Protein AF-A0A496X364-F1 (afdb_monomer)

Nearest PDB structures (foldseek):
  2pl2-assembly1_B  TM=8.381E-01  e=5.487E-02  Thermus thermophilus HB27
  7dkh-assembly2_E  TM=8.144E-01  e=4.902E-01  Saccharomyces cerevisiae S288C
  5ulm-assembly2_B  TM=4.169E-01  e=3.292E-01  Homo sapiens
  8era-assembly1_A  TM=5.553E-01  e=2.293E+00  Homo sapiens
  4jeu-assembly1_B  TM=3.654E-01  e=2.663E+00  Rattus norvegicus

Sequence (156 aa):
MYTEPVNKSLLLRYTLVLITGVSALILLSLSWPRLQASLRYLPVDTAISKYWETREADTGQLDALIVRARETIALHDHYRYWGGLSELQILSGQDMARPYWQRRQVLEQAVLSALEVVERAPAQPRAWLRIARTRAFLGYPVADIIPAWKMSILTG

Structure (mmCIF, N/CA/C/O backbone):
data_AF-A0A496X364-F1
#
_entry.id   AF-A0A496X364-F1
#
loop_
_atom_site.group_PDB
_atom_site.id
_atom_site.type_symbol
_atom_site.label_atom_id
_atom_site.label_alt_id
_atom_site.label_comp_id
_atom_site.label_asym_id
_atom_site.label_entity_id
_atom_site.label_seq_id
_atom_site.pdbx_PDB_ins_code
_atom_site.Cartn_x
_atom_site.Cartn_y
_atom_site.Cartn_z
_atom_site.occupancy
_atom_site.B_iso_or_equiv
_atom_site.auth_seq_id
_atom_site.auth_comp_id
_atom_site.auth_asym_id
_atom_site.auth_atom_id
_atom_site.pdbx_PDB_model_num
ATOM 1 N N . MET A 1 1 ? -45.782 -0.247 58.304 1.00 46.09 1 MET A N 1
ATOM 2 C CA . MET A 1 1 ? -45.135 -0.636 57.032 1.00 46.09 1 MET A CA 1
ATOM 3 C C . MET A 1 1 ? -44.125 0.458 56.702 1.00 46.09 1 MET A C 1
ATOM 5 O O . MET A 1 1 ? -44.510 1.486 56.169 1.00 46.09 1 MET A O 1
ATOM 9 N N . TYR A 1 2 ? -42.881 0.325 57.170 1.00 44.06 2 TYR A N 1
ATOM 10 C CA . TYR A 1 2 ? -41.831 1.311 56.896 1.00 44.06 2 TYR A CA 1
ATOM 11 C C . TYR A 1 2 ? -41.246 1.012 55.516 1.00 44.06 2 TYR A C 1
ATOM 13 O O . TYR A 1 2 ? -40.660 -0.045 55.309 1.00 44.06 2 TYR A O 1
ATOM 21 N N . THR A 1 3 ? -41.443 1.917 54.563 1.00 56.56 3 THR A N 1
ATOM 22 C CA . THR A 1 3 ? -40.721 1.905 53.289 1.00 56.56 3 THR A CA 1
ATOM 23 C C . THR A 1 3 ? -39.298 2.377 53.560 1.00 56.56 3 THR A C 1
ATOM 25 O O . THR A 1 3 ? -39.099 3.548 53.891 1.00 56.56 3 THR A O 1
ATOM 28 N N . GLU A 1 4 ? -38.317 1.478 53.475 1.00 60.78 4 GLU A N 1
ATOM 29 C CA . GLU A 1 4 ? -36.910 1.864 53.576 1.00 60.78 4 GLU A CA 1
ATOM 30 C C . GLU A 1 4 ? -36.564 2.919 52.510 1.00 60.78 4 GLU A C 1
ATOM 32 O O . GLU A 1 4 ? -36.975 2.789 51.350 1.00 60.78 4 GLU A O 1
ATOM 37 N N . PRO A 1 5 ? -35.819 3.980 52.868 1.00 64.56 5 PRO A N 1
ATOM 38 C CA . PRO A 1 5 ? -35.399 4.980 51.906 1.00 64.56 5 PRO A CA 1
ATOM 39 C C . PRO A 1 5 ? -34.407 4.342 50.935 1.00 64.56 5 PRO A C 1
ATOM 41 O O . PRO A 1 5 ? -33.289 3.984 51.301 1.00 64.56 5 PRO A O 1
ATOM 44 N N . 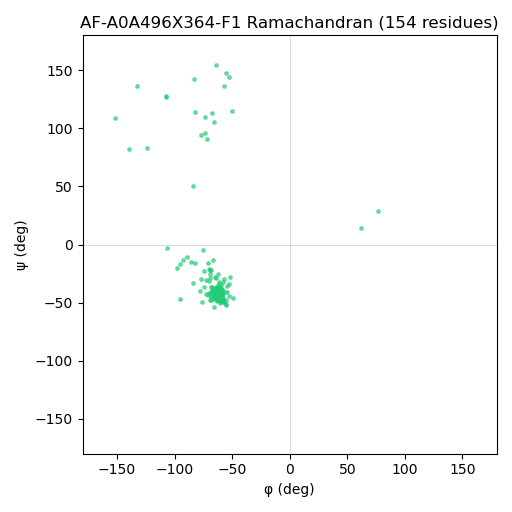VAL A 1 6 ? -34.819 4.223 49.673 1.00 66.81 6 VAL A N 1
ATOM 45 C CA . VAL A 1 6 ? -33.958 3.777 48.576 1.00 66.81 6 VAL A CA 1
ATOM 46 C C . VAL A 1 6 ? -32.666 4.596 48.599 1.00 66.81 6 VAL A C 1
ATOM 48 O O . VAL A 1 6 ? -32.672 5.815 48.404 1.00 66.81 6 VAL A O 1
ATOM 51 N N . ASN A 1 7 ? -31.549 3.921 48.867 1.00 75.12 7 ASN A N 1
ATOM 52 C CA . ASN A 1 7 ? -30.253 4.557 49.037 1.00 75.12 7 ASN A CA 1
ATOM 53 C C . ASN A 1 7 ? -29.739 5.051 47.674 1.00 75.12 7 ASN A C 1
ATOM 55 O O . ASN A 1 7 ? -29.081 4.326 46.925 1.00 75.12 7 ASN A O 1
ATOM 59 N N . LYS A 1 8 ? -30.064 6.307 47.343 1.00 75.31 8 LYS A N 1
ATOM 60 C CA . LYS A 1 8 ? -29.737 6.972 46.068 1.00 75.31 8 LYS A CA 1
ATOM 61 C C . LYS A 1 8 ? -28.248 6.879 45.705 1.00 75.31 8 LYS A C 1
ATOM 63 O O . LYS A 1 8 ? -27.913 6.846 44.525 1.00 75.31 8 LYS A O 1
ATOM 68 N N . SER A 1 9 ? -27.363 6.783 46.703 1.00 76.69 9 SER A N 1
ATOM 69 C CA . SER A 1 9 ? -25.915 6.636 46.501 1.00 76.69 9 SER A CA 1
ATOM 70 C C . SER A 1 9 ? -25.516 5.279 45.905 1.00 76.69 9 SER A C 1
ATOM 72 O O . SER A 1 9 ? -24.616 5.222 45.070 1.00 76.69 9 SER A O 1
ATOM 74 N N . LEU A 1 10 ? -26.203 4.194 46.281 1.00 80.56 10 LEU A N 1
ATOM 75 C CA . LEU A 1 10 ? -25.974 2.859 45.724 1.00 80.56 10 LEU A CA 1
ATOM 76 C C . LEU A 1 10 ? -26.478 2.786 44.283 1.00 80.56 10 LEU A C 1
ATOM 78 O O . LEU A 1 10 ? -25.756 2.303 43.416 1.00 80.56 10 LEU A O 1
ATOM 82 N N . LEU A 1 11 ? -27.663 3.341 44.008 1.00 82.38 11 LEU A N 1
ATOM 83 C CA . LEU A 1 11 ? -28.195 3.427 42.645 1.00 82.38 11 LEU A CA 1
ATOM 84 C C . LEU A 1 11 ? -27.259 4.204 41.710 1.00 82.38 11 LEU A C 1
ATOM 86 O O . LEU A 1 11 ? -26.979 3.722 40.619 1.00 82.38 11 LEU A O 1
ATOM 90 N N . LEU A 1 12 ? -26.716 5.344 42.154 1.00 87.75 12 LEU A N 1
ATOM 91 C CA . LEU A 1 12 ? -25.736 6.129 41.389 1.00 87.75 12 LEU A CA 1
ATOM 92 C C . LEU A 1 12 ? -24.440 5.358 41.089 1.00 87.75 12 LEU A C 1
ATOM 94 O O . LEU A 1 12 ? -23.867 5.501 40.012 1.00 87.75 12 LEU A O 1
ATOM 98 N N . ARG A 1 13 ? -23.962 4.528 42.024 1.00 87.12 13 ARG A N 1
ATOM 99 C CA . ARG A 1 13 ? -22.773 3.688 41.802 1.00 87.12 13 ARG A CA 1
ATOM 100 C C . ARG A 1 13 ? -23.0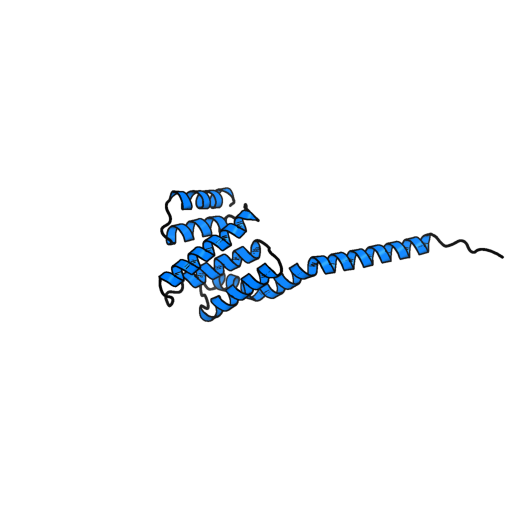48 2.602 40.768 1.00 87.12 13 ARG A C 1
ATOM 102 O O . ARG A 1 13 ? -22.239 2.413 39.865 1.00 87.12 13 ARG A O 1
ATOM 109 N N . TYR A 1 14 ? -24.189 1.922 40.868 1.00 91.44 14 TYR A N 1
ATOM 110 C CA . TYR A 1 14 ? -24.566 0.888 39.905 1.00 91.44 14 TYR A CA 1
ATOM 111 C C . TYR A 1 14 ? -24.810 1.458 38.507 1.00 91.44 14 TYR A C 1
ATOM 113 O O . TYR A 1 14 ? -24.355 0.862 37.534 1.00 91.44 14 TYR A O 1
ATOM 121 N N . THR A 1 15 ? -25.456 2.623 38.385 1.00 91.50 15 THR A N 1
ATOM 122 C CA . THR A 1 15 ? -25.631 3.276 37.081 1.00 91.50 15 THR A CA 1
ATOM 123 C C . THR A 1 15 ? -24.295 3.701 36.479 1.00 91.50 15 THR A C 1
ATOM 125 O O . THR A 1 15 ? -24.085 3.490 35.289 1.00 91.50 15 THR A O 1
ATOM 128 N N . LEU A 1 16 ? -23.357 4.222 37.277 1.00 93.69 16 LEU A N 1
ATOM 129 C CA . LEU A 1 16 ? -22.027 4.596 36.790 1.00 93.69 16 LEU A CA 1
ATOM 130 C C . LEU A 1 16 ? -21.215 3.380 36.325 1.00 93.69 16 LEU A C 1
ATOM 132 O O . LEU A 1 16 ? -20.615 3.421 35.250 1.00 93.69 16 LEU A O 1
ATOM 136 N N . VAL A 1 17 ? -21.235 2.277 37.080 1.00 95.62 17 VAL A N 1
ATOM 137 C CA . VAL A 1 17 ? -20.603 1.013 36.666 1.00 95.62 17 VAL A CA 1
ATOM 138 C C . VAL A 1 17 ? -21.234 0.487 35.377 1.00 95.62 17 VAL A C 1
ATOM 140 O O . VAL A 1 17 ? -20.508 0.112 34.459 1.00 95.62 17 VAL A O 1
ATOM 143 N N . LEU A 1 18 ? -22.566 0.521 35.266 1.00 95.81 18 LEU A N 1
ATOM 144 C CA . LEU A 1 18 ? -23.283 0.097 34.063 1.00 95.81 18 LEU A CA 1
ATOM 145 C C . LEU A 1 18 ? -22.889 0.945 32.846 1.00 95.81 18 LEU A C 1
ATOM 147 O O . LEU A 1 18 ? -22.522 0.392 31.814 1.00 95.81 18 LEU A O 1
ATOM 151 N N . ILE A 1 19 ? -22.914 2.275 32.970 1.00 96.25 19 ILE A N 1
ATOM 152 C CA . ILE A 1 19 ? -22.531 3.203 31.894 1.00 96.25 19 ILE A CA 1
ATOM 153 C C . ILE A 1 19 ? -21.085 2.952 31.465 1.00 96.25 19 ILE A C 1
ATOM 155 O O . ILE A 1 19 ? -20.795 2.916 30.269 1.00 96.25 19 ILE A O 1
ATOM 159 N N . THR A 1 20 ? -20.184 2.736 32.424 1.00 96.69 20 THR A N 1
ATOM 160 C CA . THR A 1 20 ? -18.769 2.463 32.144 1.00 96.69 20 THR A CA 1
ATOM 161 C C . THR A 1 20 ? -18.601 1.130 31.415 1.00 96.69 20 THR A C 1
ATOM 163 O O . THR A 1 20 ? -17.901 1.069 30.407 1.00 96.69 20 THR A O 1
ATOM 166 N N . GLY A 1 21 ? -19.285 0.075 31.869 1.00 97.31 21 GLY A N 1
ATOM 167 C CA . GLY A 1 21 ? -19.255 -1.243 31.234 1.00 97.31 21 GLY A CA 1
ATOM 168 C C . GLY A 1 21 ? -19.823 -1.232 29.814 1.00 97.31 21 GLY A C 1
ATOM 169 O O . GLY A 1 21 ? -19.197 -1.757 28.895 1.00 97.31 21 GLY A O 1
ATOM 170 N N . VAL A 1 22 ? -20.966 -0.573 29.609 1.00 97.25 22 VAL A N 1
ATOM 171 C CA . VAL A 1 22 ? -21.584 -0.426 28.281 1.00 97.25 22 VAL A CA 1
ATOM 172 C C . VAL A 1 22 ? -20.683 0.387 27.351 1.00 97.25 22 VAL A C 1
ATOM 174 O O . VAL A 1 22 ? -20.440 -0.030 26.220 1.00 97.25 22 VAL A O 1
ATOM 177 N N . SER A 1 23 ? -20.124 1.501 27.829 1.00 96.50 23 SER A N 1
ATOM 178 C CA . SER A 1 23 ? -19.197 2.320 27.036 1.00 96.50 23 SER A CA 1
ATOM 179 C C . SER A 1 23 ? -17.946 1.533 26.640 1.00 96.50 23 SER A C 1
ATOM 181 O O . SER A 1 23 ? -17.525 1.594 25.487 1.00 96.50 23 SER A O 1
ATOM 183 N N . ALA A 1 24 ? -17.379 0.743 27.557 1.00 96.06 24 ALA A N 1
ATOM 184 C CA . ALA A 1 24 ? -16.221 -0.103 27.275 1.00 96.06 24 ALA A CA 1
ATOM 185 C C . ALA A 1 24 ? -16.526 -1.165 26.206 1.00 96.06 24 ALA A C 1
ATOM 187 O O . ALA A 1 24 ? -15.739 -1.341 25.277 1.00 96.06 24 ALA A O 1
ATOM 188 N N . LEU A 1 25 ? -17.681 -1.833 26.293 1.00 96.69 25 LEU A N 1
ATOM 189 C CA . LEU A 1 25 ? -18.118 -2.812 25.293 1.00 96.69 25 LEU A CA 1
ATOM 190 C C . LEU A 1 25 ? -18.302 -2.184 23.908 1.00 96.69 25 LEU A C 1
ATOM 192 O O . LEU A 1 25 ? -17.853 -2.755 22.913 1.00 96.69 25 LEU A O 1
ATOM 196 N N . ILE A 1 26 ? -18.904 -0.994 23.841 1.00 96.56 26 ILE A N 1
ATOM 197 C CA . ILE A 1 26 ? -19.072 -0.255 22.585 1.00 96.56 26 ILE A CA 1
ATOM 198 C C . ILE A 1 26 ? -17.704 0.091 21.987 1.00 96.56 26 ILE A C 1
ATOM 200 O O . ILE A 1 26 ? -17.460 -0.181 20.813 1.00 96.56 26 ILE A O 1
ATOM 204 N N . LEU A 1 27 ? -16.780 0.633 22.785 1.00 96.25 27 LEU A N 1
ATOM 205 C C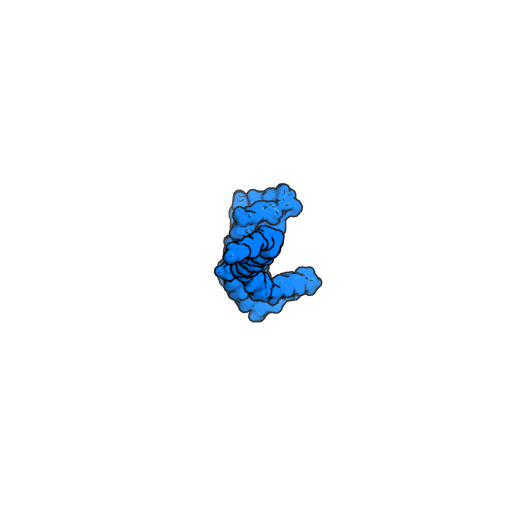A . LEU A 1 27 ? -15.437 0.992 22.317 1.00 96.25 27 LEU A CA 1
ATOM 206 C C . LEU A 1 27 ? -14.637 -0.229 21.838 1.00 96.25 27 LEU A C 1
ATOM 208 O O . LEU A 1 27 ? -13.956 -0.156 20.812 1.00 96.25 27 LEU A O 1
ATOM 212 N N . LEU A 1 28 ? -14.731 -1.361 22.537 1.00 95.19 28 LEU A N 1
ATOM 213 C CA . LEU A 1 28 ? -14.098 -2.614 22.116 1.00 95.19 28 LEU A CA 1
ATOM 214 C C . LEU A 1 28 ? -14.677 -3.118 20.793 1.00 95.19 28 LEU A C 1
ATOM 216 O O . LEU A 1 28 ? -13.923 -3.466 19.889 1.00 95.19 28 LEU A O 1
ATOM 220 N N . SER A 1 29 ? -16.002 -3.092 20.645 1.00 94.12 29 SER A N 1
ATOM 221 C CA . SER A 1 29 ? -16.663 -3.505 19.405 1.00 94.12 29 SER A CA 1
ATOM 222 C C . SER A 1 29 ? -16.273 -2.613 18.220 1.00 94.12 29 SER A C 1
ATOM 224 O O . SER A 1 29 ? -15.935 -3.125 17.154 1.00 94.12 29 SER A O 1
ATOM 226 N N . LEU A 1 30 ? -16.223 -1.291 18.417 1.00 94.19 30 LEU A N 1
ATOM 227 C CA . LEU A 1 30 ? -15.844 -0.333 17.372 1.00 94.19 30 LEU A CA 1
ATOM 228 C C . LEU A 1 30 ? -14.355 -0.399 17.001 1.00 94.19 30 LEU A C 1
ATOM 230 O O . LEU A 1 30 ? -13.992 -0.140 15.855 1.00 94.19 30 LEU A O 1
ATOM 234 N N . SER A 1 31 ? -13.478 -0.740 17.949 1.00 94.56 31 SER A N 1
ATOM 235 C CA . SER A 1 31 ? -12.032 -0.841 17.704 1.00 94.56 31 SER A CA 1
ATOM 236 C C . SER A 1 31 ? -11.591 -2.202 17.157 1.00 94.56 31 SER A C 1
ATOM 238 O O . SER A 1 31 ? -10.489 -2.308 16.611 1.00 94.56 31 SER A O 1
ATOM 240 N N . TRP A 1 32 ? -12.446 -3.226 17.242 1.00 93.88 32 TRP A N 1
ATOM 241 C CA . TRP A 1 32 ? -12.126 -4.589 16.823 1.00 93.88 32 TRP A CA 1
ATOM 242 C C . TRP A 1 32 ? -11.644 -4.713 15.364 1.00 93.88 32 TRP A C 1
ATOM 244 O O . TRP A 1 32 ? -10.582 -5.309 15.158 1.00 93.88 32 TRP A O 1
ATOM 254 N N . PRO A 1 33 ? -12.306 -4.111 14.349 1.00 93.25 33 PRO A N 1
ATOM 255 C CA . PRO A 1 33 ? -11.843 -4.209 12.960 1.00 93.25 33 PRO A CA 1
ATOM 256 C C . PRO A 1 33 ? -10.440 -3.622 12.764 1.00 93.25 33 PRO A C 1
ATOM 258 O O . PRO A 1 33 ? -9.603 -4.197 12.068 1.00 93.25 33 PRO A O 1
ATOM 261 N N . ARG A 1 34 ? -10.144 -2.506 13.444 1.00 93.50 34 ARG A N 1
ATOM 262 C CA . ARG A 1 34 ? -8.829 -1.854 13.403 1.00 93.50 34 ARG A CA 1
ATOM 263 C C . ARG A 1 34 ? -7.749 -2.721 14.052 1.00 93.50 34 ARG A C 1
ATOM 265 O O . ARG A 1 34 ? -6.641 -2.807 13.522 1.00 93.50 34 ARG A O 1
ATOM 272 N N . LEU A 1 35 ? -8.061 -3.374 15.173 1.00 94.62 35 LEU A N 1
ATOM 273 C CA . LEU A 1 35 ? -7.142 -4.304 15.831 1.00 94.62 35 LEU A CA 1
ATOM 274 C C . LEU A 1 35 ? -6.839 -5.503 14.925 1.00 94.62 35 LEU A C 1
ATOM 276 O O . LEU A 1 35 ? -5.673 -5.829 14.702 1.00 94.62 35 LEU A O 1
ATOM 280 N N . GLN A 1 36 ? -7.877 -6.119 14.357 1.00 95.88 36 GLN A N 1
ATOM 281 C CA . GLN A 1 36 ? -7.738 -7.261 13.455 1.00 95.88 36 GLN A CA 1
ATOM 282 C C . GLN A 1 36 ? -6.902 -6.906 12.218 1.00 95.88 36 GLN A C 1
ATOM 284 O O . GLN A 1 36 ? -5.989 -7.651 11.856 1.00 95.88 36 GLN A O 1
ATOM 289 N N . ALA A 1 37 ? -7.169 -5.751 11.601 1.00 95.81 37 ALA A N 1
ATOM 290 C CA . ALA A 1 37 ? -6.391 -5.245 10.477 1.00 95.81 37 ALA A CA 1
ATOM 291 C C . ALA A 1 37 ? -4.917 -5.039 10.860 1.00 95.81 37 ALA A C 1
ATOM 293 O O . ALA A 1 37 ? -4.026 -5.516 10.158 1.00 95.81 37 ALA A O 1
ATOM 294 N N . SER A 1 38 ? -4.643 -4.412 12.010 1.00 94.62 38 SER A N 1
ATOM 295 C CA . SER A 1 38 ? -3.274 -4.201 12.490 1.00 94.62 38 SER A CA 1
ATOM 296 C C . SER A 1 38 ? -2.516 -5.512 12.695 1.00 94.62 38 SER A C 1
ATOM 298 O O . SER A 1 38 ? -1.364 -5.606 12.285 1.00 94.62 38 SER A O 1
ATOM 300 N N . LEU A 1 39 ? -3.149 -6.529 13.288 1.00 96.38 39 LEU A N 1
ATOM 301 C CA . LEU A 1 39 ? -2.525 -7.839 13.496 1.00 96.38 39 LEU A CA 1
ATOM 302 C C . LEU A 1 39 ? -2.243 -8.552 12.170 1.00 96.38 39 LEU A C 1
ATOM 304 O O . LEU A 1 39 ? -1.154 -9.089 11.976 1.00 96.38 39 LEU A O 1
ATOM 308 N N . ARG A 1 40 ? -3.193 -8.513 11.227 1.00 95.88 40 ARG A N 1
ATOM 309 C CA . ARG A 1 40 ? -3.021 -9.108 9.892 1.00 95.88 40 ARG A CA 1
ATOM 310 C C . AR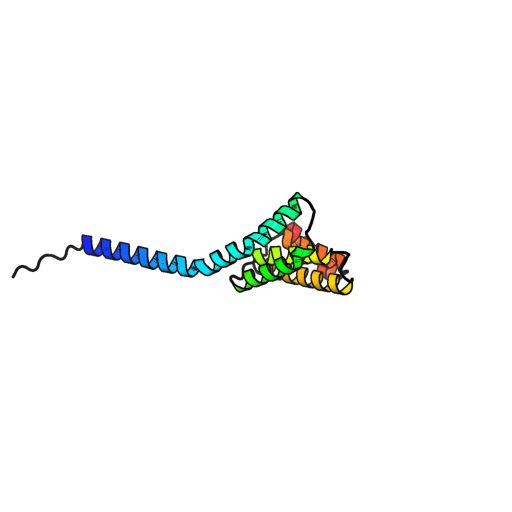G A 1 40 ? -1.924 -8.411 9.085 1.00 95.88 40 ARG A C 1
ATOM 312 O O . ARG A 1 40 ? -1.290 -9.047 8.250 1.00 95.88 40 ARG A O 1
ATOM 319 N N . TYR A 1 41 ? -1.686 -7.128 9.345 1.00 97.12 41 TYR A N 1
ATOM 320 C CA . TYR A 1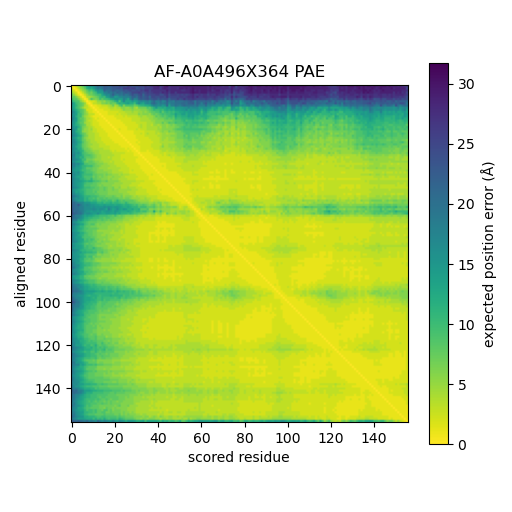 41 ? -0.691 -6.323 8.643 1.00 97.12 41 TYR A CA 1
ATOM 321 C C . TYR A 1 41 ? 0.743 -6.480 9.170 1.00 97.12 41 TYR A C 1
ATOM 323 O O . TYR A 1 41 ? 1.680 -6.137 8.454 1.00 97.12 41 TYR A O 1
ATOM 331 N N . LEU A 1 42 ? 0.942 -7.039 10.370 1.00 96.56 42 LEU A N 1
ATOM 332 C CA . LEU A 1 42 ? 2.274 -7.182 10.979 1.00 96.56 42 LEU A CA 1
ATOM 333 C C . LEU A 1 42 ? 3.332 -7.800 10.044 1.00 96.56 42 LEU A C 1
ATOM 335 O O . LEU A 1 42 ? 4.408 -7.218 9.935 1.00 96.56 42 LEU A O 1
ATOM 339 N N . PRO A 1 43 ? 3.062 -8.899 9.304 1.00 96.50 43 PRO A N 1
ATOM 340 C CA . PRO A 1 43 ? 4.056 -9.466 8.392 1.00 96.50 43 PRO A CA 1
ATOM 341 C C . PRO A 1 43 ? 4.477 -8.502 7.275 1.00 96.50 43 PRO A C 1
ATOM 343 O O . PRO A 1 43 ? 5.625 -8.534 6.841 1.00 96.50 43 PRO A O 1
ATOM 346 N N . VAL A 1 44 ? 3.561 -7.638 6.818 1.00 96.88 44 VAL A N 1
ATOM 347 C CA . VAL A 1 44 ? 3.844 -6.618 5.799 1.00 96.88 44 VAL A CA 1
ATOM 348 C C . VAL A 1 44 ? 4.761 -5.541 6.369 1.00 96.88 44 VAL A C 1
ATOM 350 O O . VAL A 1 44 ? 5.777 -5.230 5.752 1.00 96.88 44 VAL A O 1
ATOM 353 N N . ASP A 1 45 ? 4.451 -5.019 7.560 1.00 95.69 45 ASP A N 1
ATOM 354 C CA . ASP A 1 45 ? 5.311 -4.047 8.248 1.00 95.69 45 ASP A CA 1
ATOM 355 C C . ASP A 1 45 ? 6.720 -4.615 8.478 1.00 95.69 45 ASP A C 1
ATOM 357 O O . ASP A 1 45 ? 7.712 -3.947 8.187 1.00 95.69 45 ASP A O 1
ATOM 361 N N . THR A 1 46 ? 6.823 -5.862 8.956 1.00 95.56 46 THR A N 1
ATOM 362 C CA . THR A 1 46 ? 8.115 -6.520 9.194 1.00 95.56 46 THR A CA 1
ATOM 363 C C . THR A 1 46 ? 8.913 -6.684 7.903 1.00 95.56 46 THR A C 1
ATOM 365 O O . THR A 1 46 ? 10.107 -6.390 7.888 1.00 95.56 46 THR A O 1
ATOM 368 N N . ALA A 1 47 ? 8.273 -7.113 6.812 1.00 95.62 47 ALA A N 1
ATOM 369 C CA . ALA A 1 47 ? 8.940 -7.276 5.524 1.00 95.62 47 ALA A CA 1
ATOM 370 C C . ALA A 1 47 ? 9.445 -5.939 4.958 1.00 95.62 47 ALA A C 1
ATOM 372 O O . ALA A 1 47 ? 10.582 -5.863 4.494 1.00 95.62 47 ALA A O 1
ATOM 373 N N . ILE A 1 48 ? 8.635 -4.878 5.043 1.00 95.81 48 ILE A N 1
ATOM 374 C CA . ILE A 1 48 ? 9.034 -3.536 4.601 1.00 95.81 48 ILE A CA 1
ATOM 375 C C . ILE A 1 48 ? 10.184 -3.006 5.467 1.00 95.81 48 ILE A C 1
ATOM 377 O O . ILE A 1 48 ? 11.170 -2.523 4.916 1.00 95.81 48 ILE A O 1
ATOM 381 N N . SER A 1 49 ? 10.106 -3.129 6.800 1.00 95.25 49 SER A N 1
ATOM 382 C CA . SER A 1 49 ? 11.191 -2.702 7.704 1.00 95.25 49 SER A CA 1
ATOM 383 C C . SER A 1 49 ? 12.498 -3.409 7.366 1.00 95.25 49 SER A C 1
ATOM 385 O O . SER A 1 49 ? 13.512 -2.754 7.131 1.00 95.25 49 SER A O 1
ATOM 387 N N . LYS A 1 50 ? 12.449 -4.741 7.232 1.00 95.38 50 LYS A N 1
ATOM 388 C CA . LYS A 1 50 ? 13.613 -5.554 6.876 1.00 95.38 50 LYS A CA 1
ATOM 389 C C . LYS A 1 50 ? 14.209 -5.126 5.537 1.00 95.38 50 LYS A C 1
ATOM 391 O O . LYS A 1 50 ? 15.420 -4.981 5.444 1.00 95.38 50 LYS A O 1
ATOM 396 N N . TYR A 1 51 ? 13.382 -4.855 4.526 1.00 94.56 51 TYR A N 1
ATOM 397 C CA . TYR A 1 51 ? 13.866 -4.337 3.246 1.00 94.56 51 TYR A CA 1
ATOM 398 C C . TYR A 1 51 ? 14.608 -2.998 3.395 1.00 94.56 51 TYR A C 1
ATOM 400 O O . TYR A 1 51 ? 15.636 -2.791 2.754 1.00 94.56 51 TYR A O 1
ATOM 408 N N . TRP A 1 52 ? 14.132 -2.072 4.231 1.00 93.12 52 TRP A N 1
ATOM 409 C CA . TRP A 1 52 ? 14.837 -0.801 4.440 1.00 93.12 52 TRP A CA 1
ATOM 410 C C . TRP A 1 52 ? 16.160 -0.961 5.188 1.00 93.12 52 TRP A C 1
ATOM 412 O O . TRP A 1 52 ? 17.076 -0.171 4.949 1.00 93.12 52 TRP A O 1
ATOM 422 N N . GLU A 1 53 ? 16.267 -1.979 6.038 1.00 95.88 53 GLU A N 1
ATOM 423 C CA . GLU A 1 53 ? 17.488 -2.333 6.762 1.00 95.88 53 GLU A CA 1
ATOM 424 C C . GLU A 1 53 ? 18.510 -3.033 5.858 1.00 95.88 53 GLU A C 1
ATOM 426 O O . GLU A 1 53 ? 19.672 -2.632 5.821 1.00 95.88 53 GLU A O 1
ATOM 431 N N . THR A 1 54 ? 18.091 -4.053 5.105 1.00 95.12 54 THR A N 1
ATOM 432 C CA . THR A 1 54 ? 19.007 -4.925 4.351 1.00 95.12 54 THR A CA 1
ATOM 433 C C . THR A 1 54 ? 19.141 -4.556 2.880 1.00 95.12 54 THR A C 1
ATOM 435 O O . THR A 1 54 ? 20.111 -4.947 2.243 1.00 95.12 54 THR A O 1
ATOM 438 N N . ARG A 1 55 ? 18.180 -3.811 2.321 1.00 92.19 55 ARG A N 1
ATOM 439 C CA . ARG A 1 55 ? 18.012 -3.573 0.871 1.00 92.19 55 ARG A CA 1
ATOM 440 C C . ARG A 1 55 ? 17.746 -4.828 0.049 1.00 92.19 55 ARG A C 1
ATOM 442 O O . ARG A 1 55 ? 17.772 -4.771 -1.178 1.00 92.19 55 ARG A O 1
ATOM 449 N N . GLU A 1 56 ? 17.407 -5.925 0.713 1.00 89.25 56 GLU A N 1
ATOM 450 C CA . GLU A 1 56 ? 17.088 -7.200 0.085 1.00 89.25 56 GLU A CA 1
ATOM 451 C C . GLU A 1 56 ? 15.585 -7.458 0.184 1.00 89.25 56 GLU A C 1
ATOM 453 O O . GLU A 1 56 ? 14.995 -7.387 1.264 1.00 89.25 56 GLU A O 1
ATOM 458 N N . ALA A 1 57 ? 14.957 -7.751 -0.954 1.00 85.25 57 ALA A N 1
ATOM 459 C CA . ALA A 1 57 ? 13.559 -8.155 -1.018 1.00 85.25 57 ALA A CA 1
ATOM 460 C C . ALA A 1 57 ? 13.479 -9.651 -1.339 1.00 85.25 57 ALA A C 1
ATOM 462 O O . ALA A 1 57 ? 14.038 -10.100 -2.338 1.00 85.25 57 ALA A O 1
ATOM 463 N N . ASP A 1 58 ? 12.752 -10.413 -0.519 1.00 88.12 58 ASP A N 1
ATOM 464 C CA . ASP A 1 58 ? 12.392 -11.792 -0.854 1.00 88.12 58 ASP A CA 1
ATOM 465 C C . ASP A 1 58 ? 11.244 -11.772 -1.869 1.00 88.12 58 ASP A C 1
ATOM 467 O O . ASP A 1 58 ? 10.065 -11.657 -1.514 1.00 88.12 58 ASP A O 1
ATOM 471 N N . THR A 1 59 ? 11.599 -11.844 -3.152 1.00 84.38 59 THR A N 1
ATOM 472 C CA . THR A 1 59 ? 10.645 -11.756 -4.262 1.00 84.38 59 THR A CA 1
ATOM 473 C C . THR A 1 59 ? 9.627 -12.896 -4.262 1.00 84.38 59 THR A C 1
ATOM 475 O O . THR A 1 59 ? 8.502 -12.689 -4.721 1.00 84.38 59 THR A O 1
ATOM 478 N N . GLY A 1 60 ? 9.960 -14.053 -3.676 1.00 87.06 60 GLY A N 1
ATOM 479 C CA . GLY A 1 60 ? 9.050 -15.192 -3.543 1.00 87.06 60 GLY A CA 1
ATOM 480 C C . GLY A 1 60 ? 7.897 -14.935 -2.570 1.00 87.06 60 GLY A C 1
ATOM 481 O O . GLY A 1 60 ? 6.823 -15.517 -2.715 1.00 87.06 60 GLY A O 1
ATOM 482 N N . GLN A 1 61 ? 8.079 -14.028 -1.605 1.00 93.00 61 GLN A N 1
ATOM 483 C CA . GLN A 1 61 ? 7.055 -13.686 -0.611 1.00 93.00 61 GLN A CA 1
ATOM 484 C C . GLN A 1 61 ? 6.223 -12.452 -0.985 1.00 93.00 61 GLN A C 1
ATOM 486 O O . GLN A 1 61 ? 5.145 -12.249 -0.418 1.00 93.00 61 GLN A O 1
ATOM 491 N N . LEU A 1 62 ? 6.682 -11.626 -1.934 1.00 94.31 62 LEU A N 1
ATOM 492 C CA . LEU A 1 62 ? 6.050 -10.339 -2.249 1.00 94.31 62 LEU A CA 1
ATOM 493 C C . LEU A 1 62 ? 4.586 -10.471 -2.677 1.00 94.31 62 LEU A C 1
ATOM 495 O O . LEU A 1 62 ? 3.754 -9.695 -2.211 1.00 94.31 62 LEU A O 1
ATOM 499 N N . ASP A 1 63 ? 4.239 -11.457 -3.506 1.00 94.06 63 ASP A N 1
ATOM 500 C CA . ASP A 1 63 ? 2.853 -11.617 -3.967 1.00 94.06 63 ASP A CA 1
ATOM 501 C C . ASP A 1 63 ? 1.909 -11.977 -2.806 1.00 94.06 63 ASP A C 1
ATOM 503 O O . ASP A 1 63 ? 0.814 -11.420 -2.695 1.00 94.06 63 ASP A O 1
ATOM 507 N N . ALA A 1 64 ? 2.354 -12.833 -1.881 1.00 96.25 64 ALA A N 1
ATOM 508 C CA . ALA A 1 64 ? 1.588 -13.177 -0.684 1.00 96.25 64 ALA A CA 1
ATOM 509 C C . ALA A 1 64 ? 1.407 -11.965 0.248 1.00 96.25 64 ALA A C 1
ATOM 511 O O . ALA A 1 64 ? 0.328 -11.761 0.810 1.00 96.25 64 ALA A O 1
ATOM 512 N N . LEU A 1 65 ? 2.439 -11.127 0.386 1.00 97.38 65 LEU A N 1
ATOM 513 C CA . LEU A 1 65 ? 2.369 -9.887 1.162 1.00 97.38 65 LEU A CA 1
ATOM 514 C C . LEU A 1 65 ? 1.432 -8.856 0.517 1.00 97.38 65 LEU A C 1
ATOM 516 O O . LEU A 1 65 ? 0.671 -8.205 1.231 1.00 97.38 65 LEU A O 1
ATOM 520 N N . ILE A 1 66 ? 1.429 -8.740 -0.816 1.00 97.56 66 ILE A N 1
ATOM 521 C CA . ILE A 1 66 ? 0.499 -7.877 -1.565 1.00 97.56 66 ILE A CA 1
ATOM 522 C C . ILE A 1 66 ? -0.948 -8.316 -1.324 1.00 97.56 66 ILE A C 1
ATOM 524 O O . ILE A 1 66 ? -1.805 -7.476 -1.043 1.00 97.56 66 ILE A O 1
ATOM 528 N N . VAL A 1 67 ? -1.229 -9.623 -1.397 1.00 97.62 67 VAL A N 1
ATOM 529 C CA . VAL A 1 67 ? -2.560 -10.168 -1.083 1.00 97.62 67 VAL A CA 1
ATOM 530 C C . VAL A 1 67 ? -2.944 -9.826 0.353 1.00 97.62 67 VAL A C 1
ATOM 532 O O . VAL A 1 67 ? -4.012 -9.263 0.581 1.00 97.62 67 VAL A O 1
ATOM 535 N N . ARG A 1 68 ? -2.050 -10.065 1.315 1.00 97.44 68 ARG A N 1
ATOM 536 C CA . ARG A 1 68 ? -2.302 -9.767 2.728 1.00 97.44 68 ARG A CA 1
ATOM 537 C C . ARG A 1 68 ? -2.568 -8.282 2.981 1.00 97.44 68 ARG A C 1
ATOM 539 O O . ARG A 1 68 ? -3.476 -7.958 3.738 1.00 97.44 68 ARG A O 1
ATOM 546 N N . ALA A 1 69 ? -1.842 -7.380 2.321 1.00 98.00 69 ALA A N 1
ATOM 547 C CA . ALA A 1 69 ? -2.093 -5.943 2.413 1.00 98.00 69 ALA A CA 1
ATOM 548 C C . ALA A 1 69 ? -3.497 -5.571 1.898 1.00 98.00 69 ALA A C 1
ATOM 550 O O . ALA A 1 69 ? -4.200 -4.803 2.554 1.00 98.00 69 ALA A O 1
ATOM 551 N N . ARG A 1 70 ? -3.947 -6.159 0.780 1.00 98.06 70 ARG A N 1
ATOM 552 C CA . ARG A 1 70 ? -5.314 -5.963 0.256 1.00 98.06 70 ARG A CA 1
ATOM 553 C C . ARG A 1 70 ? -6.383 -6.493 1.208 1.00 98.06 70 ARG A C 1
ATOM 555 O O . ARG A 1 70 ? -7.384 -5.824 1.437 1.00 98.06 70 ARG A O 1
ATOM 562 N N . GLU A 1 71 ? -6.163 -7.665 1.798 1.00 97.25 71 GLU A N 1
ATOM 563 C CA . GLU A 1 71 ? -7.073 -8.223 2.803 1.00 97.25 71 GLU A CA 1
ATOM 564 C C . GLU A 1 71 ? -7.154 -7.342 4.056 1.00 97.25 71 GLU A C 1
ATOM 566 O O . GLU A 1 71 ? -8.230 -7.176 4.624 1.00 97.25 71 GLU A O 1
ATOM 571 N N . THR A 1 72 ? -6.034 -6.759 4.490 1.00 97.31 72 THR A N 1
ATOM 572 C CA . THR A 1 72 ? -6.020 -5.793 5.592 1.00 97.31 72 THR A CA 1
ATOM 573 C C . THR A 1 72 ? -6.837 -4.548 5.253 1.00 97.31 72 THR A C 1
ATOM 575 O O . THR A 1 72 ? -7.635 -4.117 6.080 1.00 97.31 72 THR A O 1
ATOM 578 N N . ILE A 1 73 ? -6.674 -3.994 4.047 1.00 97.31 73 ILE A N 1
ATOM 579 C CA . ILE A 1 73 ? -7.462 -2.843 3.576 1.00 97.31 73 ILE A CA 1
ATOM 580 C C . ILE A 1 73 ? -8.960 -3.176 3.585 1.00 97.31 73 ILE A C 1
ATOM 582 O O . ILE A 1 73 ? -9.763 -2.362 4.028 1.00 97.31 73 ILE A O 1
ATOM 586 N N . ALA A 1 74 ? -9.337 -4.391 3.171 1.00 96.56 74 ALA A N 1
ATOM 587 C CA . ALA A 1 74 ? -10.729 -4.838 3.200 1.00 96.56 74 ALA A CA 1
ATOM 588 C C . ALA A 1 74 ? -11.308 -4.942 4.627 1.00 96.56 74 ALA A C 1
ATOM 590 O O . ALA A 1 74 ? -12.510 -4.770 4.808 1.00 96.56 74 ALA A O 1
ATOM 591 N N . LEU A 1 75 ? -10.474 -5.213 5.640 1.00 95.44 75 LEU A N 1
ATOM 592 C CA . LEU A 1 75 ? -10.891 -5.215 7.049 1.00 95.44 75 LEU A CA 1
ATOM 593 C C . LEU A 1 75 ? -11.006 -3.801 7.626 1.00 95.44 75 LEU A C 1
ATOM 595 O O . LEU A 1 75 ? -11.907 -3.521 8.416 1.00 95.44 75 LEU A O 1
ATOM 599 N N . HIS A 1 76 ? -10.069 -2.922 7.274 1.00 95.38 76 HIS A N 1
ATOM 600 C CA . HIS A 1 76 ? -10.062 -1.536 7.716 1.00 95.38 76 HIS A CA 1
ATOM 601 C C . HIS A 1 76 ? -9.367 -0.657 6.676 1.00 95.38 76 HIS A C 1
ATOM 603 O O . HIS A 1 76 ? -8.143 -0.694 6.537 1.00 95.38 76 HIS A O 1
ATOM 609 N N . ASP A 1 77 ? -10.150 0.160 5.973 1.00 95.69 77 ASP A N 1
ATOM 610 C CA . ASP A 1 77 ? -9.634 1.069 4.953 1.00 95.69 77 ASP A CA 1
ATOM 611 C C . ASP A 1 77 ? -8.908 2.256 5.603 1.00 95.69 77 ASP A C 1
ATOM 613 O O . ASP A 1 77 ? -9.513 3.238 6.036 1.00 95.69 77 ASP A O 1
ATOM 617 N N . HIS A 1 78 ? -7.584 2.144 5.708 1.00 96.12 78 HIS A N 1
ATOM 618 C CA . HIS A 1 78 ? -6.726 3.161 6.301 1.00 96.12 78 HIS A CA 1
ATOM 619 C C . HIS A 1 78 ? -5.514 3.433 5.404 1.00 96.12 78 HIS A C 1
ATOM 621 O O . HIS A 1 78 ? -4.846 2.505 4.940 1.00 96.12 78 HIS A O 1
ATOM 627 N N . TYR A 1 79 ? -5.167 4.715 5.217 1.00 96.38 79 TYR A N 1
ATOM 628 C CA . TYR A 1 79 ? -4.116 5.164 4.287 1.00 96.38 79 TYR A CA 1
ATOM 629 C C . TYR A 1 79 ? -2.767 4.454 4.494 1.00 96.38 79 TYR A C 1
ATOM 631 O O . TYR A 1 79 ? -2.043 4.182 3.543 1.00 96.38 79 TYR A O 1
ATOM 639 N N . ARG A 1 80 ? -2.419 4.115 5.744 1.00 96.06 80 ARG A N 1
ATOM 640 C CA . ARG A 1 80 ? -1.180 3.386 6.073 1.00 96.06 80 ARG A CA 1
ATOM 641 C C . ARG A 1 80 ? -1.046 2.073 5.292 1.00 96.06 80 ARG A C 1
ATOM 643 O O . ARG A 1 80 ? 0.052 1.756 4.840 1.00 96.06 80 ARG A O 1
ATOM 650 N N . TYR A 1 81 ? -2.135 1.322 5.140 1.00 97.81 81 TYR A N 1
ATOM 651 C CA . TYR A 1 81 ? -2.111 0.014 4.484 1.00 97.81 81 TYR A CA 1
ATOM 652 C C . TYR A 1 81 ? -1.979 0.147 2.965 1.00 97.81 81 TYR A C 1
ATOM 654 O O . TYR A 1 81 ? -1.217 -0.594 2.348 1.00 97.81 81 TYR A O 1
ATOM 662 N N . TRP A 1 82 ? -2.615 1.164 2.380 1.00 98.31 82 TRP A N 1
ATOM 663 C CA . TRP A 1 82 ? -2.363 1.580 0.997 1.00 98.31 82 TRP A CA 1
ATOM 664 C C . TRP A 1 82 ? -0.901 1.982 0.773 1.00 98.31 82 TRP A C 1
ATOM 666 O O . TRP A 1 82 ? -0.297 1.634 -0.244 1.00 98.31 82 TRP A O 1
ATOM 676 N N . GLY A 1 83 ? -0.303 2.645 1.766 1.00 97.81 83 GLY A N 1
ATOM 677 C CA . GLY A 1 83 ? 1.100 3.043 1.766 1.00 97.81 83 GLY A CA 1
ATOM 678 C C . GLY A 1 83 ? 2.058 1.866 1.622 1.00 97.81 83 GLY A C 1
ATOM 679 O O . GLY A 1 83 ? 2.945 1.923 0.769 1.00 97.81 83 GLY A O 1
ATOM 680 N N . GLY A 1 84 ? 1.881 0.796 2.400 1.00 97.44 84 GLY A N 1
ATOM 681 C CA . GLY A 1 84 ? 2.722 -0.392 2.236 1.00 97.44 84 GLY A CA 1
ATOM 682 C C . GLY A 1 84 ? 2.331 -1.259 1.043 1.00 97.44 84 GLY A C 1
ATOM 683 O O . GLY A 1 84 ? 3.219 -1.825 0.418 1.00 97.44 84 GLY A O 1
ATOM 684 N N . LEU A 1 85 ? 1.055 -1.302 0.636 1.00 98.44 85 LEU A N 1
ATOM 685 C CA . LEU A 1 85 ? 0.655 -1.971 -0.610 1.00 98.44 85 LEU A CA 1
ATOM 686 C C . LEU A 1 85 ? 1.384 -1.372 -1.822 1.00 98.44 85 LEU A C 1
ATOM 688 O O . LEU A 1 85 ? 1.985 -2.106 -2.604 1.00 98.44 85 LEU A O 1
ATOM 692 N N . SER A 1 86 ? 1.379 -0.041 -1.942 1.00 98.31 86 SER A N 1
ATOM 693 C CA . SER A 1 86 ? 2.111 0.682 -2.987 1.00 98.31 86 SER A CA 1
ATOM 694 C C . SER A 1 86 ? 3.603 0.338 -2.982 1.00 98.31 86 SER A C 1
ATOM 696 O O . SER A 1 86 ? 4.216 0.140 -4.027 1.00 98.31 86 SER A O 1
ATOM 698 N N . GLU A 1 87 ? 4.191 0.231 -1.796 1.00 97.38 87 GLU A N 1
ATOM 699 C CA . GLU A 1 87 ? 5.604 -0.081 -1.625 1.00 97.38 87 GLU A CA 1
ATOM 700 C C . GLU A 1 87 ? 5.951 -1.509 -2.046 1.00 97.38 87 GLU A C 1
ATOM 702 O O . GLU A 1 87 ? 6.861 -1.702 -2.850 1.00 97.38 87 GLU A O 1
ATOM 707 N N . LEU A 1 88 ? 5.175 -2.497 -1.598 1.00 97.62 88 LEU A N 1
ATOM 708 C CA . LEU A 1 88 ? 5.325 -3.888 -2.024 1.00 97.62 88 LEU A CA 1
ATOM 709 C C . LEU A 1 88 ? 5.171 -4.039 -3.541 1.00 97.62 88 LEU A C 1
ATOM 711 O O . LEU A 1 88 ? 5.915 -4.793 -4.167 1.00 97.62 88 LEU A O 1
ATOM 715 N N . GLN A 1 89 ? 4.234 -3.306 -4.147 1.00 97.81 89 GLN A N 1
ATOM 716 C CA . GLN A 1 89 ? 4.055 -3.298 -5.598 1.00 97.81 89 GLN A CA 1
ATOM 717 C C . GLN A 1 89 ? 5.273 -2.702 -6.316 1.00 97.81 89 GLN A C 1
ATOM 719 O O . GLN A 1 89 ? 5.683 -3.231 -7.342 1.00 97.81 89 GLN A O 1
ATOM 724 N N . ILE A 1 90 ? 5.922 -1.666 -5.776 1.00 96.94 90 ILE A N 1
ATOM 725 C CA . ILE A 1 90 ? 7.182 -1.165 -6.354 1.00 96.94 90 ILE A CA 1
ATOM 726 C C . ILE A 1 90 ? 8.277 -2.221 -6.29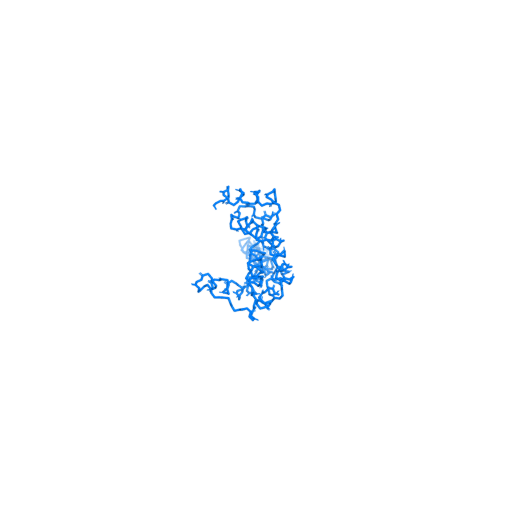4 1.00 96.94 90 ILE A C 1
ATOM 728 O O . ILE A 1 90 ? 8.915 -2.469 -7.314 1.00 96.94 90 ILE A O 1
ATOM 732 N N . LEU A 1 91 ? 8.464 -2.863 -5.139 1.00 95.62 91 LEU A N 1
ATOM 733 C CA . LEU A 1 91 ? 9.464 -3.924 -4.984 1.00 95.62 91 LEU A CA 1
ATOM 734 C C . LEU A 1 91 ? 9.205 -5.072 -5.965 1.00 95.62 91 LEU A C 1
ATOM 736 O O . LEU A 1 91 ? 10.114 -5.535 -6.646 1.00 95.62 91 LEU A O 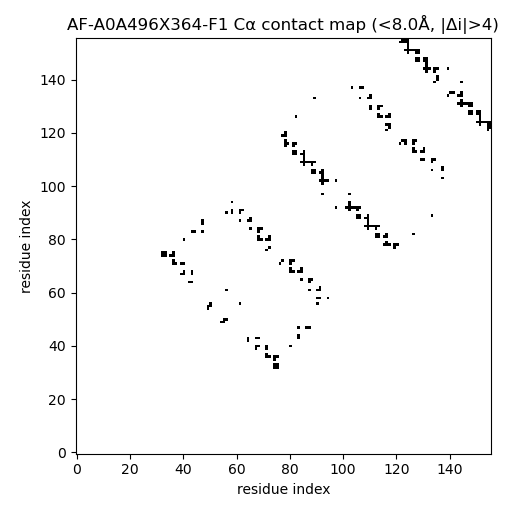1
ATOM 740 N N . SER A 1 92 ? 7.942 -5.470 -6.107 1.00 95.25 92 SER A N 1
ATOM 741 C CA . SER A 1 92 ? 7.511 -6.507 -7.046 1.00 95.25 92 SER A CA 1
ATOM 742 C C . SER A 1 92 ? 7.707 -6.088 -8.511 1.00 95.25 92 SER A C 1
ATOM 744 O O . SER A 1 92 ? 8.140 -6.884 -9.341 1.00 95.25 92 SER A O 1
ATOM 746 N N . GLY A 1 93 ? 7.453 -4.821 -8.845 1.00 94.56 93 GLY A N 1
ATOM 747 C CA . GLY A 1 93 ? 7.662 -4.263 -10.183 1.00 94.56 93 GLY A CA 1
ATOM 748 C C . GLY A 1 93 ? 9.135 -4.091 -10.574 1.00 94.56 93 GLY A C 1
ATOM 749 O O . GLY A 1 93 ? 9.440 -3.938 -11.757 1.00 94.56 93 GLY A O 1
ATOM 750 N N . GLN A 1 94 ? 10.053 -4.133 -9.607 1.00 91.88 94 GLN A N 1
ATOM 751 C CA . GLN A 1 94 ? 11.500 -4.067 -9.830 1.00 91.88 94 GLN A CA 1
ATOM 752 C C . GLN A 1 94 ? 12.145 -5.442 -10.056 1.00 91.88 94 GLN A C 1
ATOM 754 O O . GLN A 1 94 ? 13.295 -5.501 -10.489 1.00 91.88 94 GLN A O 1
ATOM 759 N N . ASP A 1 95 ? 11.415 -6.535 -9.824 1.00 90.94 95 ASP A N 1
ATOM 760 C CA . ASP A 1 95 ? 11.901 -7.901 -10.013 1.00 90.94 95 ASP A CA 1
ATOM 761 C C . ASP A 1 95 ? 12.184 -8.206 -11.492 1.00 90.94 95 ASP A C 1
ATOM 763 O O . ASP A 1 95 ? 11.267 -8.413 -12.287 1.00 90.94 95 ASP A O 1
ATOM 767 N N . MET A 1 96 ? 13.465 -8.262 -11.863 1.00 88.88 96 MET A N 1
ATOM 768 C CA . MET A 1 96 ? 13.917 -8.481 -13.242 1.00 88.88 96 MET A CA 1
ATOM 769 C C . MET A 1 96 ? 13.583 -9.875 -13.788 1.00 88.88 96 MET A C 1
ATOM 771 O O . MET A 1 96 ? 13.650 -10.062 -15.002 1.00 88.88 96 MET A O 1
ATOM 775 N N . ALA A 1 97 ? 13.190 -10.831 -12.937 1.00 91.25 97 ALA A N 1
ATOM 776 C CA . ALA A 1 97 ? 12.707 -12.133 -13.390 1.00 91.25 97 ALA A CA 1
ATOM 777 C C . ALA A 1 97 ? 11.327 -12.041 -14.070 1.00 91.25 97 ALA A C 1
ATOM 779 O O . ALA A 1 97 ? 10.965 -12.919 -14.856 1.00 91.25 97 ALA A O 1
ATOM 780 N N . ARG A 1 98 ? 10.551 -10.977 -13.808 1.00 90.31 98 ARG A N 1
ATOM 781 C CA . ARG A 1 98 ? 9.216 -10.784 -14.389 1.00 90.31 98 ARG A CA 1
ATOM 782 C C . ARG A 1 98 ? 9.280 -10.165 -15.793 1.00 90.31 98 ARG A C 1
ATOM 784 O O . ARG A 1 98 ? 10.047 -9.220 -16.027 1.00 90.31 98 ARG A O 1
ATOM 791 N N . PRO A 1 99 ? 8.403 -10.594 -16.723 1.00 95.00 99 PRO A N 1
ATOM 792 C CA . PRO A 1 99 ? 8.246 -9.943 -18.020 1.00 95.00 99 PRO A CA 1
ATOM 793 C C . PRO A 1 99 ? 7.992 -8.437 -17.890 1.00 95.00 99 PRO A C 1
ATOM 795 O O . PRO A 1 99 ? 7.282 -7.982 -16.992 1.00 95.00 99 PRO A O 1
ATOM 798 N N . TYR A 1 100 ? 8.536 -7.649 -18.824 1.00 93.81 100 TYR A N 1
ATOM 799 C CA . TYR A 1 100 ? 8.440 -6.183 -18.795 1.00 93.81 100 TYR A CA 1
ATOM 800 C C . TYR A 1 100 ? 6.999 -5.664 -18.652 1.00 93.81 100 TYR A C 1
ATOM 802 O O . TYR A 1 100 ? 6.744 -4.777 -17.841 1.00 93.81 100 TYR A O 1
ATOM 810 N N . TRP A 1 101 ? 6.048 -6.236 -19.394 1.00 94.38 101 TRP A N 1
ATOM 811 C CA . TRP A 1 101 ? 4.644 -5.815 -19.348 1.00 94.38 101 TRP A CA 1
ATOM 812 C C . TRP A 1 101 ? 4.012 -6.036 -17.965 1.00 94.38 101 TRP A C 1
ATOM 814 O O . TRP A 1 101 ? 3.270 -5.179 -17.488 1.00 94.38 101 TRP A O 1
ATOM 824 N N . GLN A 1 102 ? 4.358 -7.134 -17.286 1.00 94.94 102 GLN A N 1
ATOM 825 C CA . GLN A 1 102 ? 3.855 -7.443 -15.949 1.00 94.94 102 GLN A CA 1
ATOM 826 C C . GLN A 1 102 ? 4.452 -6.482 -14.918 1.00 94.94 102 GLN A C 1
ATOM 828 O O . GLN A 1 102 ? 3.731 -5.950 -14.077 1.00 94.94 102 GLN A O 1
ATOM 833 N N . ARG A 1 103 ? 5.754 -6.185 -15.028 1.00 95.19 103 ARG A N 1
ATOM 834 C CA . ARG A 1 103 ? 6.415 -5.169 -14.194 1.00 95.19 103 ARG A CA 1
ATOM 835 C C . ARG A 1 103 ? 5.760 -3.807 -14.350 1.00 95.19 103 ARG A C 1
ATOM 837 O O . ARG A 1 103 ? 5.420 -3.174 -13.354 1.00 95.19 103 ARG A O 1
ATOM 844 N N . ARG A 1 104 ? 5.520 -3.390 -15.598 1.00 96.81 104 ARG A N 1
ATOM 845 C CA . ARG A 1 104 ? 4.814 -2.145 -15.899 1.00 96.81 104 ARG A CA 1
ATOM 846 C C . ARG A 1 104 ? 3.448 -2.123 -15.215 1.00 96.81 104 ARG A C 1
ATOM 848 O O . ARG A 1 104 ? 3.172 -1.190 -14.475 1.00 96.81 104 ARG A O 1
ATOM 855 N N . GLN A 1 105 ? 2.633 -3.163 -15.389 1.00 97.06 105 GLN A N 1
ATOM 856 C CA . GLN A 1 105 ? 1.297 -3.240 -14.793 1.00 97.06 105 GLN A CA 1
ATOM 857 C C . GLN A 1 105 ? 1.322 -3.139 -13.260 1.00 97.06 105 GLN A C 1
ATOM 859 O O . GLN A 1 105 ? 0.503 -2.430 -12.677 1.00 97.06 105 GLN A O 1
ATOM 864 N N . VAL A 1 106 ? 2.259 -3.818 -12.594 1.00 96.88 106 VAL A N 1
ATOM 865 C CA . VAL A 1 106 ? 2.388 -3.755 -11.130 1.00 96.88 106 VAL A CA 1
ATOM 866 C C . VAL A 1 106 ? 2.803 -2.351 -10.671 1.00 96.88 106 VAL A C 1
ATOM 868 O O . VAL A 1 106 ? 2.271 -1.852 -9.681 1.00 96.88 106 VAL A O 1
ATOM 871 N N . LEU A 1 107 ? 3.694 -1.678 -11.402 1.00 97.81 107 LEU A N 1
ATOM 872 C CA . LEU A 1 107 ? 4.090 -0.299 -11.102 1.00 97.81 107 LEU A CA 1
ATOM 873 C C . LEU A 1 107 ? 2.947 0.704 -11.316 1.00 97.81 107 LEU A C 1
ATOM 875 O O . LEU A 1 107 ? 2.802 1.624 -10.515 1.00 97.81 107 LEU A O 1
ATOM 879 N N . GLU A 1 108 ? 2.102 0.510 -12.332 1.00 98.25 108 GLU A N 1
ATOM 880 C CA . GLU A 1 108 ? 0.876 1.307 -12.503 1.00 98.25 108 GLU A CA 1
ATOM 881 C C . GLU A 1 108 ? -0.054 1.129 -11.288 1.00 98.25 108 GLU A C 1
ATOM 883 O O . GLU A 1 108 ? -0.544 2.104 -10.717 1.00 98.25 108 GLU A O 1
ATOM 888 N N . GLN A 1 109 ? -0.229 -0.108 -10.807 1.00 98.25 109 GLN A N 1
ATOM 889 C CA . GLN A 1 109 ? -0.995 -0.361 -9.582 1.00 98.25 109 GLN A CA 1
ATOM 890 C C . GLN A 1 109 ? -0.351 0.282 -8.347 1.00 98.25 109 GLN A C 1
ATOM 892 O O . GLN A 1 109 ? -1.070 0.769 -7.478 1.00 98.25 109 GLN A O 1
ATOM 897 N N . ALA A 1 110 ? 0.981 0.328 -8.273 1.00 98.44 110 ALA A N 1
ATOM 898 C CA . ALA A 1 110 ? 1.680 0.997 -7.183 1.00 98.44 110 ALA A CA 1
ATOM 899 C C . ALA A 1 110 ? 1.381 2.500 -7.125 1.00 98.44 110 ALA A C 1
ATOM 901 O O . ALA A 1 110 ? 1.274 3.059 -6.028 1.00 98.44 110 ALA A O 1
ATOM 902 N N . VAL A 1 111 ? 1.240 3.145 -8.290 1.00 98.56 111 VAL A N 1
ATOM 903 C CA . VAL A 1 111 ? 0.831 4.552 -8.397 1.00 98.56 111 VAL A CA 1
ATOM 904 C C . VAL A 1 111 ? -0.601 4.725 -7.904 1.00 98.56 111 VAL A C 1
ATOM 906 O O . VAL A 1 111 ? -0.836 5.614 -7.092 1.00 98.56 111 VAL A O 1
ATOM 909 N N . LEU A 1 112 ? -1.533 3.865 -8.326 1.00 98.44 112 LEU A N 1
ATOM 910 C CA . LEU A 1 112 ? -2.928 3.916 -7.868 1.00 98.44 112 LEU A CA 1
ATOM 911 C C . LEU A 1 112 ? -3.025 3.755 -6.346 1.00 98.44 112 LEU A C 1
ATOM 913 O O . LEU A 1 112 ? -3.612 4.597 -5.677 1.00 98.44 112 LEU A O 1
ATOM 917 N N . SER A 1 113 ? -2.346 2.757 -5.778 1.00 98.56 113 SER A N 1
ATOM 918 C CA . SER A 1 113 ? -2.293 2.566 -4.324 1.00 98.56 113 SER A CA 1
ATOM 919 C C . SER A 1 113 ? -1.688 3.772 -3.595 1.00 98.56 113 SER A C 1
ATOM 921 O O . SER A 1 113 ? -2.109 4.093 -2.491 1.00 98.56 113 SER A O 1
ATOM 923 N N . ALA A 1 114 ? -0.699 4.460 -4.179 1.00 98.44 114 ALA A N 1
ATOM 924 C CA . ALA A 1 114 ? -0.145 5.678 -3.585 1.00 98.44 114 ALA A CA 1
ATOM 925 C C . ALA A 1 114 ? -1.097 6.880 -3.692 1.00 98.44 114 ALA A C 1
ATOM 927 O O . ALA A 1 114 ? -1.075 7.740 -2.813 1.00 98.44 114 ALA A O 1
ATOM 928 N N . LEU A 1 115 ? -1.929 6.947 -4.735 1.00 98.44 115 LEU A N 1
ATOM 929 C CA . LEU A 1 115 ? -2.960 7.978 -4.866 1.00 98.44 115 LEU A CA 1
ATOM 930 C C . LEU A 1 115 ? -4.008 7.854 -3.753 1.00 98.44 115 LEU A C 1
ATOM 932 O O . LEU A 1 115 ? -4.317 8.852 -3.108 1.00 98.44 115 LEU A O 1
ATOM 936 N N . GLU A 1 116 ? -4.433 6.630 -3.428 1.00 98.50 116 GLU A N 1
ATOM 937 C CA . GLU A 1 116 ? -5.345 6.356 -2.303 1.00 98.50 116 GLU A CA 1
ATOM 938 C C . GLU A 1 116 ? -4.786 6.853 -0.955 1.00 98.50 116 GLU A C 1
ATOM 940 O O . GLU A 1 116 ? -5.537 7.275 -0.067 1.00 98.50 116 GLU A O 1
ATOM 945 N N . VAL A 1 117 ? -3.455 6.830 -0.791 1.00 98.31 117 VAL A N 1
ATOM 946 C CA . VAL A 1 117 ? -2.783 7.384 0.394 1.00 98.31 117 VAL A CA 1
ATOM 947 C C . VAL A 1 117 ? -2.963 8.889 0.462 1.00 98.31 117 VAL A C 1
ATOM 949 O O . VAL A 1 117 ? -3.378 9.398 1.499 1.00 98.31 117 VAL A O 1
ATOM 952 N N . VAL A 1 118 ? -2.615 9.601 -0.611 1.00 97.81 118 VAL A N 1
ATOM 953 C CA . VAL A 1 118 ? -2.595 11.071 -0.610 1.00 97.81 118 VAL A CA 1
ATOM 954 C C . VAL A 1 118 ? -3.995 11.676 -0.666 1.00 97.81 118 VAL A C 1
ATOM 956 O O . VAL A 1 118 ? -4.180 12.796 -0.203 1.00 97.81 118 VAL A O 1
ATOM 959 N N . GLU A 1 119 ? -4.985 10.929 -1.155 1.00 97.69 119 GLU A N 1
ATOM 960 C CA . GLU A 1 119 ? -6.398 11.303 -1.074 1.00 97.69 119 GLU A CA 1
ATOM 961 C C . GLU A 1 119 ? -6.891 11.336 0.380 1.00 97.69 119 GLU A C 1
ATOM 963 O O . GLU A 1 119 ? -7.547 12.287 0.799 1.00 97.69 119 GLU A O 1
ATOM 968 N N . ARG A 1 120 ? -6.518 10.332 1.186 1.00 96.75 120 ARG A N 1
ATOM 969 C CA . ARG A 1 120 ? -6.906 10.241 2.607 1.00 96.75 120 ARG A CA 1
ATOM 970 C C . ARG A 1 120 ? -5.997 11.051 3.531 1.00 96.75 120 ARG A C 1
ATOM 972 O O . ARG A 1 120 ? -6.437 11.540 4.568 1.00 96.75 120 ARG A O 1
ATOM 979 N N . ALA A 1 121 ? -4.717 11.149 3.192 1.00 96.56 121 ALA A N 1
ATOM 980 C CA . ALA A 1 121 ? -3.680 11.792 3.984 1.00 96.56 121 ALA A CA 1
ATOM 981 C C . ALA A 1 121 ? -2.739 12.591 3.060 1.00 96.56 121 ALA A C 1
ATOM 983 O O . ALA A 1 121 ? -1.661 12.110 2.704 1.00 96.56 121 ALA A O 1
ATOM 984 N N . PRO A 1 122 ? -3.106 13.826 2.676 1.00 96.44 122 PRO A N 1
ATOM 985 C CA . PRO A 1 122 ? -2.340 14.611 1.706 1.00 96.44 122 PRO A CA 1
ATOM 986 C C . PRO A 1 122 ? -0.981 15.085 2.235 1.00 96.44 122 PRO A C 1
ATOM 988 O O . PRO A 1 122 ? -0.079 15.347 1.446 1.00 96.44 122 PRO A O 1
ATOM 991 N N . ALA A 1 123 ? -0.782 15.158 3.553 1.00 96.38 123 ALA A N 1
ATOM 992 C CA . ALA A 1 123 ? 0.495 15.525 4.172 1.00 96.38 123 ALA A CA 1
ATOM 993 C C . ALA A 1 123 ? 1.452 14.317 4.295 1.00 96.38 123 ALA A C 1
ATOM 995 O O . ALA A 1 123 ? 1.948 14.007 5.377 1.00 96.38 123 ALA A O 1
ATOM 996 N N . GLN A 1 124 ? 1.656 13.583 3.195 1.00 97.19 124 GLN A N 1
ATOM 997 C CA . GLN A 1 124 ? 2.500 12.382 3.137 1.00 97.19 124 GLN A CA 1
ATOM 998 C C . GLN A 1 124 ? 3.589 12.536 2.060 1.00 97.19 124 GLN A C 1
ATOM 1000 O O . GLN A 1 124 ? 3.433 12.027 0.943 1.00 97.19 124 GLN A O 1
ATOM 1005 N N . PRO A 1 125 ? 4.724 13.192 2.367 1.00 97.31 125 PRO A N 1
ATOM 1006 C CA . PRO A 1 125 ? 5.737 13.537 1.365 1.00 97.31 125 PRO A CA 1
ATOM 1007 C C . PRO A 1 125 ? 6.333 12.315 0.665 1.00 97.31 125 PRO A C 1
ATOM 1009 O O . PRO A 1 125 ? 6.558 12.317 -0.546 1.00 97.31 125 PRO A O 1
ATOM 1012 N N . ARG A 1 126 ? 6.513 11.211 1.401 1.00 96.38 126 ARG A N 1
ATOM 1013 C CA . ARG A 1 126 ? 7.017 9.947 0.843 1.00 96.38 126 ARG A CA 1
ATOM 1014 C C . ARG A 1 126 ? 6.073 9.348 -0.197 1.00 96.38 126 ARG A C 1
ATOM 1016 O O . ARG A 1 126 ? 6.552 8.823 -1.199 1.00 96.38 126 ARG A O 1
ATOM 1023 N N . ALA A 1 127 ? 4.758 9.428 0.018 1.00 97.62 127 ALA A N 1
ATOM 1024 C CA . ALA A 1 127 ? 3.770 8.926 -0.935 1.00 97.62 127 ALA A CA 1
ATOM 1025 C C . ALA A 1 127 ? 3.774 9.771 -2.217 1.00 97.62 127 ALA A C 1
ATOM 1027 O O . ALA A 1 127 ? 3.838 9.222 -3.316 1.00 97.62 127 ALA A O 1
ATOM 1028 N N . TRP A 1 128 ? 3.836 11.097 -2.080 1.00 98.38 128 TRP A N 1
ATOM 1029 C CA . TRP A 1 128 ? 3.990 12.014 -3.210 1.00 98.38 128 TRP A CA 1
ATOM 1030 C C . TRP A 1 128 ? 5.263 11.762 -4.021 1.00 98.38 128 TRP A C 1
ATOM 1032 O O . TRP A 1 128 ? 5.214 11.645 -5.249 1.00 98.38 128 TRP A O 1
ATOM 1042 N N . LEU A 1 129 ? 6.405 11.611 -3.344 1.00 98.00 129 LEU A N 1
ATOM 1043 C CA . LEU A 1 129 ? 7.681 11.335 -4.001 1.00 98.00 129 LEU A CA 1
ATOM 1044 C C . LEU A 1 129 ? 7.651 9.992 -4.734 1.00 98.00 129 LEU A C 1
ATOM 1046 O O . LEU A 1 129 ? 8.202 9.863 -5.827 1.00 98.00 129 LEU A O 1
ATOM 1050 N N . ARG A 1 130 ? 6.995 8.994 -4.141 1.00 97.25 130 ARG A N 1
ATOM 1051 C CA . ARG A 1 130 ? 6.806 7.676 -4.740 1.00 97.25 130 ARG A CA 1
ATOM 1052 C C . ARG A 1 130 ? 5.982 7.756 -6.024 1.00 97.25 130 ARG A C 1
ATOM 1054 O O . ARG A 1 130 ? 6.426 7.223 -7.034 1.00 97.25 130 ARG A O 1
ATOM 1061 N N . ILE A 1 131 ? 4.859 8.482 -6.020 1.00 98.50 131 ILE A N 1
ATOM 1062 C CA . ILE A 1 131 ? 4.056 8.734 -7.231 1.00 98.50 131 ILE A CA 1
ATOM 1063 C C . ILE A 1 131 ? 4.931 9.353 -8.323 1.00 98.50 131 ILE A C 1
ATOM 1065 O O . ILE A 1 131 ? 4.978 8.837 -9.439 1.00 98.50 131 ILE A O 1
ATOM 1069 N N . ALA A 1 132 ? 5.658 10.426 -7.997 1.00 98.38 132 ALA A N 1
ATOM 1070 C CA . ALA A 1 132 ? 6.497 11.132 -8.959 1.00 98.38 132 ALA A CA 1
ATOM 1071 C C . ALA A 1 132 ? 7.592 10.231 -9.551 1.00 98.38 132 ALA A C 1
ATOM 1073 O O . ALA A 1 132 ? 7.746 10.161 -10.769 1.00 98.38 132 ALA A O 1
ATOM 1074 N N . ARG A 1 133 ? 8.327 9.500 -8.702 1.00 98.00 133 ARG A N 1
ATOM 1075 C CA . ARG A 1 133 ? 9.408 8.599 -9.133 1.00 98.00 133 ARG A CA 1
ATOM 1076 C C . ARG A 1 133 ? 8.892 7.446 -9.982 1.00 98.00 133 ARG A C 1
ATOM 1078 O O . ARG A 1 133 ? 9.483 7.154 -11.018 1.00 98.00 133 ARG A O 1
ATOM 1085 N N . THR A 1 134 ? 7.795 6.812 -9.576 1.00 98.06 134 THR A N 1
ATOM 1086 C CA . THR A 1 134 ? 7.234 5.684 -10.324 1.00 98.06 134 THR A CA 1
ATOM 1087 C C . THR A 1 134 ? 6.663 6.139 -11.665 1.00 98.06 134 THR A C 1
ATOM 1089 O O . THR A 1 134 ? 6.933 5.499 -12.675 1.00 98.06 134 THR A O 1
ATOM 1092 N N . ARG A 1 135 ? 5.970 7.286 -11.725 1.00 98.38 135 ARG A N 1
ATOM 1093 C CA . ARG A 1 135 ? 5.515 7.883 -12.995 1.00 98.38 135 ARG A CA 1
ATOM 1094 C C . ARG A 1 135 ? 6.675 8.246 -13.920 1.00 98.38 135 ARG A C 1
ATOM 1096 O O . ARG A 1 135 ? 6.617 7.941 -15.108 1.00 98.38 135 ARG A O 1
ATOM 1103 N N . ALA A 1 136 ? 7.743 8.835 -13.380 1.00 97.88 136 ALA A N 1
ATOM 1104 C CA . ALA A 1 136 ? 8.952 9.125 -14.148 1.00 97.88 136 ALA A CA 1
ATOM 1105 C C . ALA A 1 136 ? 9.582 7.848 -14.721 1.00 97.88 136 ALA A C 1
ATOM 1107 O O . ALA A 1 136 ? 9.883 7.793 -15.910 1.00 97.88 136 ALA A O 1
ATOM 1108 N N . PHE A 1 137 ? 9.703 6.795 -13.907 1.00 95.75 137 PHE A N 1
ATOM 1109 C CA . PHE A 1 137 ? 10.197 5.492 -14.356 1.00 95.75 137 PHE A CA 1
ATOM 1110 C C . PHE A 1 137 ? 9.309 4.864 -15.444 1.00 95.75 137 PHE A C 1
ATOM 1112 O O . PHE A 1 137 ? 9.808 4.256 -16.387 1.00 95.75 137 PHE A O 1
ATOM 1119 N N . LEU A 1 138 ? 7.990 5.034 -15.339 1.00 96.69 138 LEU A N 1
ATOM 1120 C CA . LEU A 1 138 ? 7.010 4.551 -16.314 1.00 96.69 138 LEU A CA 1
ATOM 1121 C C . LEU A 1 138 ? 6.949 5.386 -17.606 1.00 96.69 138 LEU A C 1
ATOM 1123 O O . LEU A 1 138 ? 6.220 5.001 -18.526 1.00 96.69 138 LEU A O 1
ATOM 1127 N N . GLY A 1 139 ? 7.695 6.491 -17.693 1.00 96.88 139 GLY A N 1
ATOM 1128 C CA . GLY A 1 139 ? 7.741 7.361 -18.869 1.00 96.88 139 GLY A CA 1
ATOM 1129 C C . GLY A 1 139 ? 6.519 8.268 -19.024 1.00 96.88 139 GLY A C 1
ATOM 1130 O O . GLY A 1 139 ? 6.149 8.599 -20.147 1.00 96.88 139 GLY A O 1
ATOM 1131 N N . TYR A 1 140 ? 5.865 8.646 -17.921 1.00 98.06 140 TYR A N 1
ATOM 1132 C CA . TYR A 1 140 ? 4.756 9.601 -17.961 1.00 98.06 140 TYR A CA 1
ATOM 1133 C C . TYR A 1 140 ? 5.219 10.993 -18.436 1.00 98.06 140 TYR A C 1
ATOM 1135 O O . TYR A 1 140 ? 6.379 11.364 -18.228 1.00 98.06 140 TYR A O 1
ATOM 1143 N N . PRO A 1 141 ? 4.319 11.804 -19.020 1.00 98.00 141 PRO A N 1
ATOM 1144 C CA . PRO A 1 141 ? 4.594 13.203 -19.317 1.00 98.00 141 PRO A CA 1
ATOM 1145 C C . PRO A 1 141 ? 5.037 13.989 -18.078 1.00 98.00 141 PRO A C 1
ATOM 1147 O O . PRO A 1 141 ? 4.549 13.778 -16.966 1.00 98.00 141 PRO A O 1
ATOM 1150 N N . VAL A 1 142 ? 5.911 14.979 -18.280 1.00 97.06 142 VAL A N 1
ATOM 1151 C CA . VAL A 1 142 ? 6.406 15.864 -17.206 1.00 97.06 142 VAL A CA 1
ATOM 1152 C C . VAL A 1 142 ? 5.253 16.536 -16.448 1.00 97.06 142 VAL A C 1
ATOM 1154 O O . VAL A 1 142 ? 5.318 16.672 -15.225 1.00 97.06 142 VAL A O 1
ATOM 1157 N N . ALA A 1 143 ? 4.171 16.891 -17.150 1.00 97.56 143 ALA A N 1
ATOM 1158 C CA . ALA A 1 143 ? 2.969 17.487 -16.566 1.00 97.56 143 ALA A CA 1
ATOM 1159 C C . ALA A 1 143 ? 2.319 16.617 -15.471 1.00 97.56 143 ALA A C 1
ATOM 1161 O O . ALA A 1 143 ? 1.774 17.167 -14.517 1.00 97.56 143 ALA A O 1
ATOM 1162 N N . ASP A 1 144 ? 2.454 15.289 -15.546 1.00 96.19 144 ASP A N 1
ATOM 1163 C CA . ASP A 1 144 ? 1.867 14.342 -14.586 1.00 96.19 144 ASP A CA 1
ATOM 1164 C C . ASP A 1 144 ? 2.819 13.975 -13.435 1.00 96.19 144 ASP A C 1
ATOM 1166 O O . ASP A 1 144 ? 2.405 13.389 -12.427 1.00 96.19 144 ASP A O 1
ATOM 1170 N N . ILE A 1 145 ? 4.105 14.311 -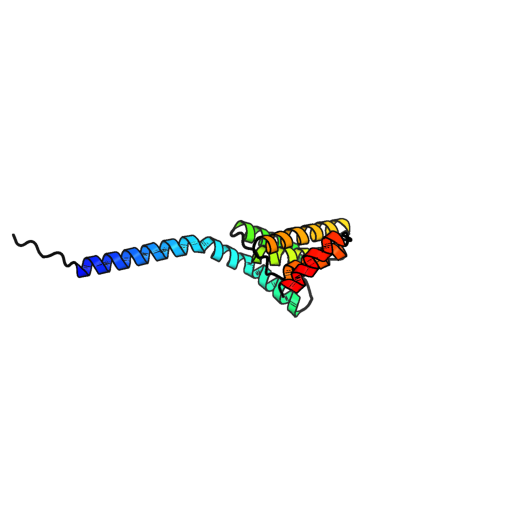13.574 1.00 97.81 145 ILE A N 1
ATOM 1171 C CA . ILE A 1 145 ? 5.165 14.017 -12.598 1.00 97.81 145 ILE A CA 1
ATOM 1172 C C . ILE A 1 145 ? 5.381 15.211 -11.663 1.00 97.81 145 ILE A C 1
ATOM 1174 O O . ILE A 1 145 ? 5.445 15.050 -10.441 1.00 97.81 145 ILE A O 1
ATOM 1178 N N . ILE A 1 146 ? 5.485 16.416 -12.233 1.00 98.06 146 ILE A N 1
ATOM 1179 C CA . ILE A 1 146 ? 5.852 17.637 -11.504 1.00 98.06 146 ILE A CA 1
ATOM 1180 C C . ILE A 1 146 ? 4.892 17.971 -10.353 1.00 98.06 146 ILE A C 1
ATOM 1182 O O . ILE A 1 146 ? 5.396 18.345 -9.293 1.00 98.06 146 ILE A O 1
ATOM 1186 N N . PRO A 1 147 ? 3.557 17.835 -10.476 1.00 97.94 147 PRO A N 1
ATOM 1187 C CA . PRO A 1 147 ? 2.652 18.127 -9.366 1.00 97.94 147 PRO A CA 1
ATOM 1188 C C . PRO A 1 147 ? 2.935 17.259 -8.138 1.00 97.94 147 PRO A C 1
ATOM 1190 O O . PRO A 1 147 ? 3.115 17.787 -7.044 1.00 97.94 147 PRO A O 1
ATOM 1193 N N . ALA A 1 148 ? 3.066 15.942 -8.322 1.00 97.44 148 ALA A N 1
ATOM 1194 C CA . ALA A 1 148 ? 3.378 15.025 -7.229 1.00 97.44 148 ALA A CA 1
ATOM 1195 C C . ALA A 1 148 ? 4.766 15.313 -6.632 1.00 97.44 148 ALA A C 1
ATOM 1197 O O . ALA A 1 148 ? 4.930 15.332 -5.416 1.00 97.44 148 ALA A O 1
ATOM 1198 N N . TRP A 1 149 ? 5.760 15.621 -7.469 1.00 98.00 149 TRP A N 1
ATOM 1199 C CA . TRP A 1 149 ? 7.088 16.000 -6.987 1.00 98.00 149 TRP A CA 1
ATOM 1200 C C . TRP A 1 149 ? 7.058 17.288 -6.149 1.00 98.00 149 TRP A C 1
ATOM 1202 O O . TRP A 1 149 ? 7.606 17.314 -5.048 1.00 98.00 149 TRP A O 1
ATOM 1212 N N . LYS A 1 150 ? 6.349 18.329 -6.604 1.00 98.06 150 LYS A N 1
ATOM 1213 C CA . LYS A 1 150 ? 6.155 19.570 -5.838 1.00 98.06 150 LYS A CA 1
ATOM 1214 C C . LYS A 1 150 ? 5.477 19.299 -4.500 1.00 98.06 150 LYS A C 1
ATOM 1216 O O . LYS A 1 150 ? 5.945 19.788 -3.479 1.00 98.06 150 LYS A O 1
ATOM 1221 N N . MET A 1 151 ? 4.419 18.489 -4.492 1.00 98.19 151 MET A N 1
ATOM 1222 C CA . MET A 1 151 ? 3.725 18.128 -3.256 1.00 98.19 151 MET A CA 1
ATOM 1223 C C . MET A 1 151 ? 4.627 17.379 -2.277 1.00 98.19 151 MET A C 1
ATOM 1225 O O . MET A 1 151 ? 4.516 17.604 -1.075 1.00 98.19 151 MET A O 1
ATOM 1229 N N . SER A 1 152 ? 5.560 16.554 -2.763 1.00 97.69 152 SER A N 1
ATOM 1230 C CA . SER A 1 152 ? 6.532 15.898 -1.884 1.00 97.69 152 SER A CA 1
ATOM 1231 C C . SER A 1 152 ? 7.414 16.899 -1.141 1.00 97.69 152 SER A C 1
ATOM 1233 O O . SER A 1 152 ? 7.619 16.741 0.050 1.00 97.69 152 SER A O 1
ATOM 1235 N N . ILE A 1 153 ? 7.836 17.979 -1.804 1.00 97.38 153 ILE A N 1
ATOM 1236 C CA . ILE A 1 153 ? 8.634 19.047 -1.185 1.00 97.38 153 ILE A CA 1
ATOM 1237 C C . ILE A 1 153 ? 7.778 19.893 -0.239 1.00 97.38 153 ILE A C 1
ATOM 1239 O O . ILE A 1 153 ? 8.206 20.231 0.857 1.00 97.38 153 ILE A O 1
ATOM 1243 N N . LEU A 1 154 ? 6.554 20.241 -0.649 1.00 97.44 154 LEU A N 1
ATOM 1244 C CA . LEU A 1 154 ? 5.668 21.101 0.142 1.00 97.44 154 LEU A CA 1
ATOM 1245 C C . LEU A 1 154 ? 5.165 20.432 1.428 1.00 97.44 154 LEU A C 1
ATOM 1247 O O . LEU A 1 154 ? 4.739 21.130 2.344 1.00 97.44 154 LEU A O 1
ATOM 1251 N N . THR A 1 155 ? 5.181 19.099 1.490 1.00 95.38 155 THR A N 1
ATOM 1252 C CA . THR A 1 155 ? 4.668 18.329 2.632 1.00 95.38 155 THR A CA 1
ATOM 1253 C C . THR A 1 155 ? 5.763 17.700 3.502 1.00 95.38 155 THR A C 1
ATOM 1255 O O . THR A 1 155 ? 5.415 17.125 4.535 1.00 95.38 155 THR A O 1
ATOM 1258 N N . GLY A 1 156 ? 7.052 17.835 3.140 1.00 81.06 156 GLY A N 1
ATOM 1259 C CA . GLY A 1 156 ? 8.201 17.442 3.977 1.00 81.06 156 GLY A CA 1
ATOM 1260 C C . GLY A 1 156 ? 9.423 16.925 3.225 1.00 81.06 156 GLY A C 1
ATOM 1261 O O . GLY A 1 156 ? 9.351 15.805 2.674 1.00 81.06 156 GLY A O 1
#

Foldseek 3Di:
DDDPPDPVVVVVVVVVVVVVVVVVVVVCVVCVLVVVLVVLLVVLVVQVVVCVVPVDHPLVCLVVNLVSLVVSCVSPVDLVSLVSNLVSLQVNLPPPVDDPVVSLVSLVVSLVSLVSNCVRPVLDLVSLQSNLVSCVVSVHDPVRNVVSNVSSVVND

Secondary structure (DSSP, 8-state):
-------HHHHHHHHHHHHHHHHHHHHHHHHHHHHHHHHHHHHHHHHHHHHHHH----HHHHHHHHHHHHHHHHHS--HHHHHHHHHHHHHHHT-TTS-HHHHHHHHHHHHHHHHHHHHH-S--HHHHHHHHHHHHHTT--HHHHHHHHHHHHHH-

Solvent-accessible surface area (backbone atoms only — not comparable to full-atom values): 8230 Å² total; per-residue (Å²): 138,84,79,76,78,77,59,63,70,58,54,52,50,52,51,51,52,48,53,50,52,52,51,50,52,51,52,50,62,70,45,42,45,54,52,53,20,52,62,62,34,45,66,48,55,52,52,53,52,48,25,73,73,69,75,54,76,67,72,88,50,41,65,62,42,42,50,41,30,53,54,21,34,74,55,38,84,45,43,70,43,31,46,51,37,16,47,46,26,43,58,56,30,64,43,82,90,51,57,68,69,60,22,51,53,35,37,54,49,17,39,52,30,24,47,55,17,43,74,74,42,68,75,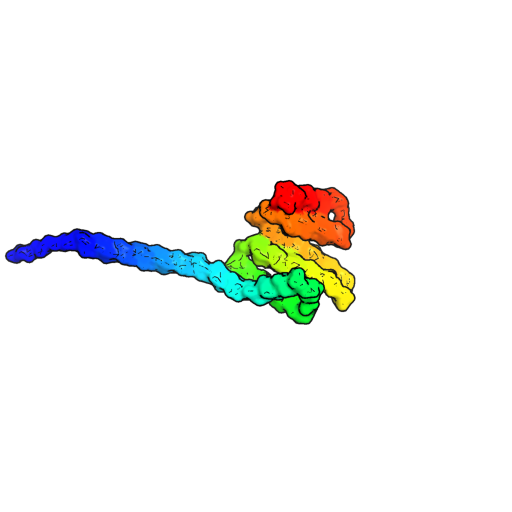36,17,69,44,26,38,48,37,17,53,52,36,53,73,72,66,52,58,66,84,76,23,51,60,33,40,52,47,11,62,78,43,92

pLDDT: mean 93.67, std 8.76, range [44.06, 98.56]

Mean predicted aligned error: 5.55 Å

Radius of gyration: 24.03 Å; Cα contacts (8 Å, |Δi|>4): 159; chains: 1; bounding box: 64×36×76 Å